Protein AF-A0A3D1DH9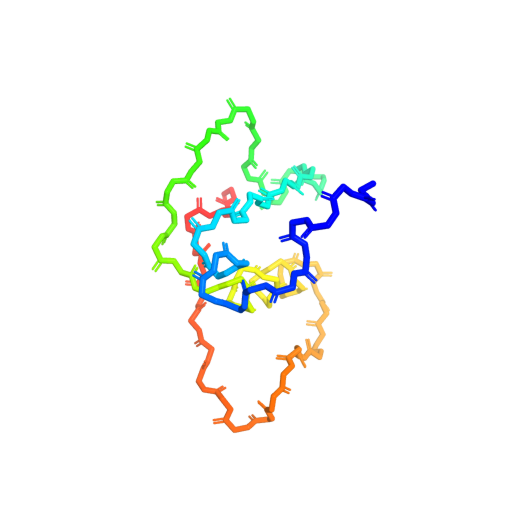2-F1 (afdb_monomer_lite)

Structure (mmCIF, N/CA/C/O backbone):
data_AF-A0A3D1DH92-F1
#
_entry.id   AF-A0A3D1DH92-F1
#
loop_
_atom_site.group_PDB
_atom_site.id
_atom_site.type_symbol
_atom_site.label_atom_id
_atom_site.label_alt_id
_atom_site.label_comp_id
_atom_site.label_asym_id
_atom_site.label_entity_id
_atom_site.label_seq_id
_atom_site.pdbx_PDB_ins_code
_atom_site.Cartn_x
_atom_site.Cartn_y
_atom_site.Cartn_z
_atom_site.occupancy
_atom_site.B_iso_or_equiv
_atom_site.auth_seq_id
_atom_site.auth_comp_id
_atom_site.auth_asym_id
_atom_site.auth_atom_id
_atom_site.pdbx_PDB_model_num
ATOM 1 N N . SER A 1 1 ? -6.984 19.662 -6.322 1.00 49.69 1 SER A N 1
ATOM 2 C CA . SER A 1 1 ? -5.530 19.896 -6.367 1.00 49.69 1 SER A CA 1
ATOM 3 C C . SER A 1 1 ? -5.191 20.588 -7.671 1.00 49.69 1 SER A C 1
ATOM 5 O O . SER A 1 1 ? -5.453 20.017 -8.719 1.00 49.69 1 SER A O 1
ATOM 7 N N . GLY A 1 2 ? -4.739 21.840 -7.608 1.00 50.28 2 GLY A N 1
ATOM 8 C CA . GLY A 1 2 ? -4.486 22.700 -8.775 1.00 50.28 2 GLY A CA 1
ATOM 9 C C . GLY A 1 2 ? -3.669 23.946 -8.417 1.00 50.28 2 GLY A C 1
ATOM 10 O O . GLY A 1 2 ? -3.790 24.972 -9.067 1.00 50.28 2 GLY A O 1
ATOM 11 N N . ASP A 1 3 ? -2.873 23.879 -7.350 1.00 64.06 3 ASP A N 1
ATOM 12 C CA . ASP A 1 3 ? -2.131 25.012 -6.783 1.00 64.06 3 ASP A CA 1
ATOM 13 C C . ASP A 1 3 ? -0.670 25.085 -7.266 1.00 64.06 3 ASP A C 1
ATOM 15 O O . ASP A 1 3 ? 0.171 25.713 -6.627 1.00 64.06 3 ASP A O 1
ATOM 19 N N . GLY A 1 4 ? -0.346 24.429 -8.385 1.00 49.12 4 GLY A N 1
ATOM 20 C CA . GLY A 1 4 ? 0.990 24.488 -8.987 1.00 49.12 4 GLY A CA 1
ATOM 21 C C . GLY A 1 4 ? 2.079 23.723 -8.227 1.00 49.12 4 GLY A C 1
ATOM 22 O O . GLY A 1 4 ? 3.241 23.794 -8.614 1.00 49.12 4 GLY A O 1
ATOM 23 N N . ARG A 1 5 ? 1.731 22.949 -7.188 1.00 52.62 5 ARG A N 1
ATOM 24 C CA . ARG A 1 5 ? 2.671 22.071 -6.463 1.00 52.62 5 ARG A CA 1
ATOM 25 C C . ARG A 1 5 ? 2.950 20.732 -7.171 1.00 52.62 5 ARG A C 1
ATOM 27 O O . ARG A 1 5 ? 3.749 19.954 -6.666 1.00 52.62 5 ARG A O 1
ATOM 34 N N . HIS A 1 6 ? 2.328 20.494 -8.331 1.00 53.62 6 HIS A N 1
ATOM 35 C CA . HIS A 1 6 ? 2.474 19.300 -9.182 1.00 53.62 6 HIS A CA 1
ATOM 36 C C . HIS A 1 6 ? 3.466 19.503 -10.352 1.00 53.62 6 HIS A C 1
ATOM 38 O O . HIS A 1 6 ? 3.125 19.260 -11.510 1.00 53.62 6 HIS A O 1
ATOM 44 N N . ASN A 1 7 ? 4.635 20.103 -10.115 1.00 51.25 7 ASN A N 1
ATOM 45 C CA . ASN A 1 7 ? 5.602 20.338 -11.202 1.00 51.25 7 ASN A CA 1
ATOM 46 C C . ASN A 1 7 ? 7.068 20.162 -10.775 1.00 51.25 7 ASN A C 1
ATOM 48 O O . ASN A 1 7 ? 7.978 20.591 -11.480 1.00 51.25 7 ASN A O 1
ATOM 52 N N . ASP A 1 8 ? 7.305 19.549 -9.611 1.00 59.06 8 ASP A N 1
ATOM 53 C CA . ASP A 1 8 ? 8.649 19.206 -9.142 1.00 59.06 8 ASP A CA 1
ATOM 54 C C . ASP A 1 8 ? 8.696 17.721 -8.729 1.00 59.06 8 ASP A C 1
ATOM 56 O O . ASP A 1 8 ? 8.246 17.370 -7.629 1.00 59.06 8 ASP A O 1
ATOM 60 N N . PRO A 1 9 ? 9.267 16.840 -9.574 1.00 55.91 9 PRO A N 1
ATOM 61 C CA . PRO A 1 9 ? 9.322 15.406 -9.309 1.00 55.91 9 PRO A CA 1
ATOM 62 C C . PRO A 1 9 ? 10.058 15.052 -8.008 1.00 55.91 9 PRO A C 1
ATOM 64 O O . PRO A 1 9 ? 9.768 14.021 -7.405 1.00 55.91 9 PRO A O 1
ATOM 67 N N . LYS A 1 10 ? 10.976 15.900 -7.514 1.00 52.06 10 LYS A N 1
ATOM 68 C CA . LYS A 1 10 ? 11.666 15.653 -6.235 1.00 52.06 10 LYS A CA 1
ATOM 69 C C . LYS A 1 10 ? 10.757 15.832 -5.021 1.00 52.06 10 LYS A C 1
ATOM 71 O O . LYS A 1 10 ? 11.009 15.201 -3.998 1.00 52.06 10 LYS A O 1
ATOM 76 N N . ARG A 1 11 ? 9.720 16.671 -5.110 1.00 50.47 11 ARG A N 1
ATOM 77 C CA . ARG A 1 11 ? 8.765 16.911 -4.013 1.00 50.47 11 ARG A CA 1
ATOM 78 C C . ARG A 1 11 ? 7.542 16.006 -4.084 1.00 50.47 11 ARG A C 1
ATOM 80 O O . ARG A 1 11 ? 7.021 15.627 -3.036 1.00 50.47 11 ARG A O 1
ATOM 87 N N . GLU A 1 1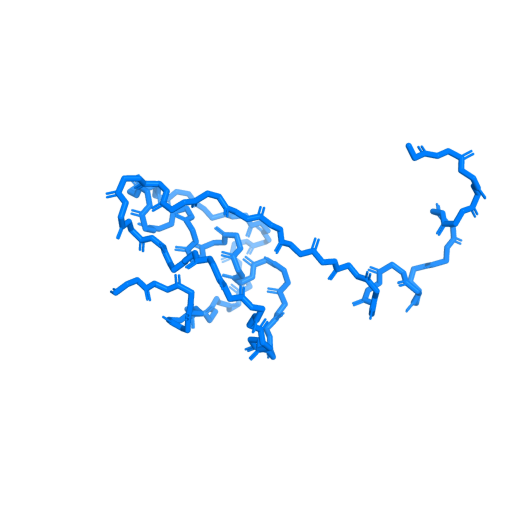2 ? 7.134 15.605 -5.286 1.00 51.97 12 GLU A N 1
ATOM 88 C CA . GLU A 1 12 ? 6.073 14.608 -5.474 1.00 51.97 12 GLU A CA 1
ATOM 89 C C . GLU A 1 12 ? 6.447 13.238 -4.893 1.00 51.97 12 GLU A C 1
ATOM 91 O O . GLU A 1 12 ? 5.579 12.508 -4.433 1.00 51.97 12 GLU A O 1
ATOM 96 N N . LEU A 1 13 ? 7.736 12.898 -4.832 1.00 53.88 13 LEU A N 1
ATOM 97 C CA . LEU A 1 13 ? 8.178 11.595 -4.329 1.00 53.88 13 LEU A CA 1
ATOM 98 C C . LEU A 1 13 ? 8.336 11.518 -2.800 1.00 53.88 13 LEU A C 1
ATOM 100 O O . LEU A 1 13 ? 8.360 10.416 -2.261 1.00 53.88 13 LEU A O 1
ATOM 104 N N . SER A 1 14 ? 8.430 12.648 -2.085 1.00 55.56 14 SER A N 1
ATOM 105 C CA . SER A 1 14 ? 8.704 12.664 -0.633 1.00 55.56 14 SER A CA 1
ATOM 106 C C . SER A 1 14 ? 7.567 13.217 0.236 1.00 55.56 14 SER A C 1
ATOM 108 O O . SER A 1 14 ? 7.710 13.256 1.455 1.00 55.56 14 SER A O 1
ATOM 110 N N . GLY A 1 15 ? 6.471 13.696 -0.366 1.00 63.72 15 GLY A N 1
ATOM 111 C CA . GLY A 1 15 ? 5.345 14.327 0.340 1.00 63.72 15 GLY A CA 1
ATOM 112 C C . GLY A 1 15 ? 3.986 13.650 0.141 1.00 63.72 15 GLY A C 1
ATOM 113 O O . GLY A 1 15 ? 2.973 14.193 0.579 1.00 63.72 15 GLY A O 1
ATOM 114 N N . VAL A 1 16 ? 3.934 12.504 -0.543 1.00 75.94 16 VAL A N 1
ATOM 115 C CA . VAL A 1 16 ? 2.674 11.811 -0.844 1.00 75.94 16 VAL A CA 1
ATOM 116 C C . VAL A 1 16 ? 2.250 10.938 0.331 1.00 75.94 16 VAL A C 1
ATOM 118 O O . VAL A 1 16 ? 2.995 10.080 0.800 1.00 75.94 16 VAL A O 1
ATOM 1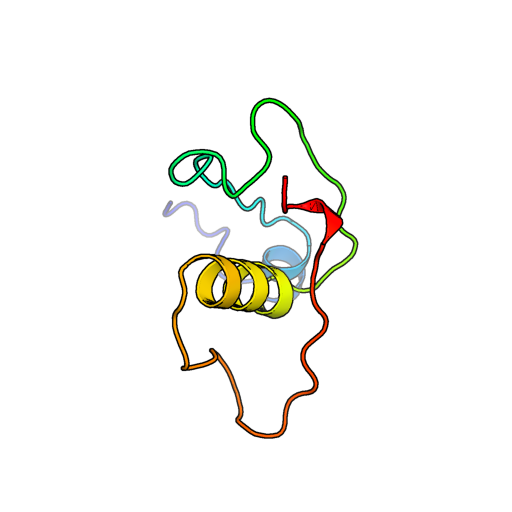21 N N . PHE A 1 17 ? 1.016 11.151 0.784 1.00 84.31 17 PHE A N 1
ATOM 122 C CA . PHE A 1 17 ? 0.347 10.313 1.769 1.00 84.31 17 PHE A CA 1
ATOM 123 C C . PHE A 1 17 ? -0.689 9.428 1.070 1.00 84.31 17 PHE A C 1
ATOM 125 O O . PHE A 1 17 ? -1.563 9.930 0.361 1.00 84.31 17 PHE A O 1
ATOM 132 N N . HIS A 1 18 ? -0.611 8.116 1.288 1.00 89.31 18 HIS A N 1
ATOM 133 C CA . HIS A 1 18 ? -1.590 7.158 0.779 1.00 89.31 18 HIS A CA 1
ATOM 134 C C . HIS A 1 18 ? -2.617 6.845 1.868 1.00 89.31 18 HIS A C 1
ATOM 136 O O . HIS A 1 18 ? -2.258 6.441 2.972 1.00 89.31 18 HIS A O 1
ATOM 142 N N . ALA A 1 19 ? -3.899 6.996 1.542 1.00 93.06 19 ALA A N 1
ATOM 143 C CA . ALA A 1 19 ? -5.005 6.638 2.420 1.00 93.06 19 ALA A CA 1
ATOM 144 C C . ALA A 1 19 ? -5.810 5.497 1.799 1.00 93.06 19 ALA A C 1
ATOM 146 O O . ALA A 1 19 ? -6.110 5.521 0.604 1.00 93.06 19 ALA A O 1
ATOM 147 N N . ILE A 1 20 ? -6.170 4.508 2.615 1.00 92.12 20 ILE A N 1
ATOM 148 C CA . ILE A 1 20 ? -6.937 3.337 2.187 1.00 92.12 20 ILE A CA 1
ATOM 149 C C . ILE A 1 20 ? -8.037 3.042 3.202 1.00 92.12 20 ILE A C 1
ATOM 151 O O . ILE A 1 20 ? -7.897 3.320 4.393 1.00 92.12 20 ILE A O 1
ATOM 155 N N . THR A 1 21 ? -9.144 2.473 2.733 1.00 93.12 21 THR A N 1
ATOM 156 C CA . THR A 1 21 ? -10.141 1.878 3.629 1.00 93.12 21 THR A CA 1
ATOM 157 C C . THR A 1 21 ? -9.695 0.470 4.028 1.00 93.12 21 THR A C 1
ATOM 159 O O . THR A 1 21 ? -8.841 -0.133 3.380 1.00 93.12 21 THR A O 1
ATOM 162 N N . GLY A 1 22 ? -10.306 -0.101 5.069 1.00 94.81 22 GLY A N 1
ATOM 163 C CA . GLY A 1 22 ? -9.937 -1.435 5.557 1.00 94.81 22 GLY A CA 1
ATOM 164 C C . GLY A 1 22 ? -10.282 -2.590 4.611 1.00 94.81 22 GLY A C 1
ATOM 165 O O . GLY A 1 22 ? -9.965 -3.729 4.934 1.00 94.81 22 GLY A O 1
ATOM 166 N N . ALA A 1 23 ? -10.954 -2.333 3.480 1.00 94.88 23 ALA A N 1
ATOM 167 C C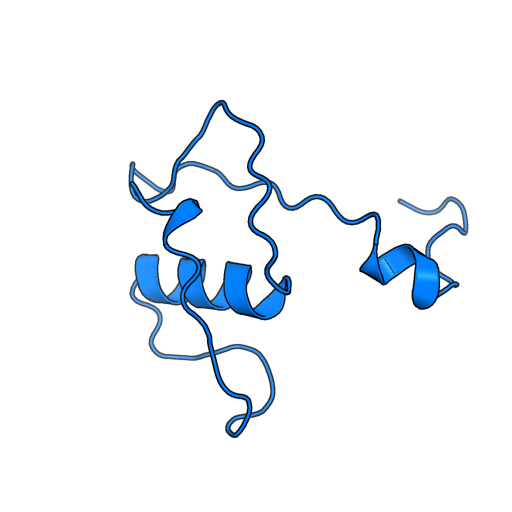A . ALA A 1 23 ? -11.345 -3.329 2.476 1.00 94.88 23 ALA A CA 1
ATOM 168 C C . ALA A 1 23 ? -11.942 -4.621 3.080 1.00 94.88 23 ALA A C 1
ATOM 170 O O . ALA A 1 23 ? -11.449 -5.725 2.837 1.00 94.88 23 ALA A O 1
ATOM 171 N N . ASN A 1 24 ? -13.007 -4.483 3.880 1.00 94.56 24 ASN A N 1
ATOM 172 C CA . ASN A 1 24 ? -13.629 -5.574 4.649 1.00 94.56 24 ASN A CA 1
ATOM 173 C C . ASN A 1 24 ? -12.656 -6.277 5.621 1.00 94.56 24 ASN A C 1
ATOM 175 O O . ASN A 1 24 ? -12.609 -7.501 5.700 1.00 94.56 24 ASN A O 1
ATOM 179 N N . GLY A 1 25 ? -11.838 -5.494 6.328 1.00 95.38 25 GLY A N 1
ATOM 180 C CA . GLY A 1 25 ? -10.913 -5.982 7.357 1.00 95.38 25 GLY A CA 1
ATOM 181 C C . GLY A 1 25 ? -9.578 -6.529 6.846 1.00 95.38 25 GLY A C 1
ATOM 182 O O . GLY A 1 25 ? -8.802 -7.029 7.651 1.00 95.38 25 GLY A O 1
ATOM 183 N N . ARG A 1 26 ? -9.284 -6.422 5.546 1.00 96.38 26 ARG A N 1
ATOM 184 C CA . ARG A 1 26 ? -8.024 -6.885 4.935 1.00 96.38 26 ARG A CA 1
ATOM 185 C C . ARG A 1 26 ? -6.827 -5.989 5.252 1.00 96.38 26 ARG A C 1
ATOM 187 O O . ARG A 1 26 ? -5.695 -6.469 5.278 1.00 96.38 26 ARG A O 1
ATOM 194 N N . PHE A 1 27 ? -7.070 -4.701 5.484 1.00 97.00 27 PHE A N 1
ATOM 195 C CA . PHE A 1 27 ? -6.022 -3.720 5.761 1.00 97.00 27 PHE A CA 1
ATOM 196 C C . PHE A 1 27 ? -6.252 -3.015 7.092 1.00 97.00 27 PHE A C 1
ATOM 198 O O . PHE A 1 27 ? -7.390 -2.865 7.554 1.00 97.00 27 PHE A O 1
ATOM 205 N N . LYS A 1 28 ? -5.155 -2.579 7.710 1.00 96.19 28 LYS A N 1
ATOM 206 C CA . LYS A 1 28 ? -5.185 -1.772 8.930 1.00 96.19 28 LYS A CA 1
ATOM 207 C C . LYS A 1 28 ? -5.797 -0.399 8.660 1.00 96.19 28 LYS A C 1
ATOM 209 O O . LYS A 1 28 ? -5.673 0.156 7.572 1.00 96.19 28 LYS A O 1
ATOM 214 N N . THR A 1 29 ? -6.466 0.143 9.670 1.00 95.50 29 THR A N 1
ATOM 215 C CA . THR A 1 29 ? -7.159 1.436 9.621 1.00 95.50 29 THR A CA 1
ATOM 216 C C . THR A 1 29 ? -7.090 2.107 10.984 1.00 95.50 29 THR A C 1
ATOM 218 O O . THR A 1 29 ? -7.096 1.409 11.994 1.00 95.50 29 THR A O 1
ATOM 221 N N . GLY A 1 30 ? -7.152 3.440 11.017 1.00 95.69 30 GLY A N 1
ATOM 222 C CA . GLY A 1 30 ? -7.178 4.212 12.267 1.00 95.69 30 GLY A CA 1
ATOM 223 C C . GLY A 1 30 ? -5.796 4.583 12.807 1.00 95.69 30 GLY A C 1
ATOM 224 O O . GLY A 1 30 ? -5.693 5.088 13.918 1.00 95.69 30 GLY A O 1
ATOM 225 N N . GLU A 1 31 ? -4.745 4.362 12.021 1.00 93.75 31 GLU A N 1
ATOM 226 C CA . GLU A 1 31 ? -3.360 4.670 12.372 1.00 93.75 31 GLU A CA 1
ATOM 227 C C . GLU A 1 31 ? -2.621 5.287 11.178 1.00 93.75 31 GLU A C 1
ATOM 229 O O . GLU A 1 31 ? -2.998 5.090 10.020 1.00 93.75 31 GLU A O 1
ATOM 234 N N . ILE A 1 32 ? -1.564 6.045 11.473 1.00 94.31 32 ILE A N 1
ATOM 235 C CA . ILE A 1 32 ? -0.601 6.527 10.480 1.00 94.31 32 ILE A CA 1
ATOM 236 C C . ILE A 1 32 ? 0.580 5.558 10.496 1.00 94.31 32 ILE A C 1
ATOM 238 O O . ILE A 1 32 ? 1.191 5.347 11.542 1.00 94.31 32 ILE A O 1
ATOM 242 N N . LEU A 1 33 ? 0.902 4.977 9.340 1.00 93.06 33 LEU A N 1
ATOM 243 C CA . LEU A 1 33 ? 1.969 3.988 9.197 1.00 93.06 33 LEU A CA 1
ATOM 244 C C . LEU A 1 33 ? 3.141 4.558 8.399 1.00 93.06 33 LEU A C 1
ATOM 246 O O . LEU A 1 33 ? 2.979 4.893 7.227 1.00 93.06 33 LEU A O 1
ATOM 250 N N . ASP A 1 34 ? 4.336 4.570 8.995 1.00 92.69 34 ASP A N 1
ATOM 251 C CA . ASP A 1 34 ? 5.581 4.678 8.232 1.00 92.69 34 ASP A CA 1
ATOM 252 C C . ASP A 1 34 ? 6.008 3.287 7.739 1.00 92.69 34 ASP A C 1
ATOM 254 O O . ASP A 1 34 ? 6.490 2.410 8.478 1.00 92.69 34 ASP A O 1
ATOM 258 N N . VAL A 1 35 ? 5.764 3.064 6.452 1.00 92.00 35 VAL A N 1
ATOM 259 C CA . VAL A 1 35 ? 6.005 1.777 5.807 1.00 92.00 35 VAL A CA 1
ATOM 260 C C . VAL A 1 35 ? 7.401 1.660 5.197 1.00 92.00 35 VAL A C 1
ATOM 262 O O . VAL A 1 35 ? 7.839 0.532 4.982 1.00 92.00 35 VAL A O 1
ATOM 265 N N . GLY A 1 36 ? 8.121 2.767 4.968 1.00 89.88 36 GLY A N 1
ATOM 266 C CA . GLY A 1 36 ? 9.451 2.753 4.339 1.00 89.88 36 GLY A CA 1
ATOM 267 C C . GLY A 1 36 ? 9.492 2.050 2.970 1.00 89.88 36 GLY A C 1
ATOM 268 O O . GLY A 1 36 ? 10.477 1.385 2.637 1.00 89.88 36 GLY A O 1
ATOM 269 N N . ALA A 1 37 ? 8.402 2.128 2.203 1.00 90.38 37 ALA A N 1
ATOM 270 C CA . ALA A 1 37 ? 8.223 1.428 0.933 1.00 90.38 37 ALA A CA 1
ATOM 271 C C . ALA A 1 37 ? 7.785 2.388 -0.176 1.00 90.38 37 ALA A C 1
ATOM 273 O O . ALA A 1 37 ? 7.139 3.400 0.085 1.00 90.38 37 ALA A O 1
ATOM 274 N N . GLU A 1 38 ? 8.121 2.050 -1.421 1.00 89.88 38 GLU A N 1
ATOM 275 C CA . GLU A 1 38 ? 7.646 2.800 -2.581 1.00 89.88 38 GLU A CA 1
ATOM 276 C C . GLU A 1 38 ? 6.133 2.621 -2.744 1.00 89.88 38 GLU A C 1
ATOM 278 O O . GLU A 1 38 ? 5.596 1.539 -2.493 1.00 89.88 38 GLU A O 1
ATOM 283 N N . GLY A 1 39 ? 5.440 3.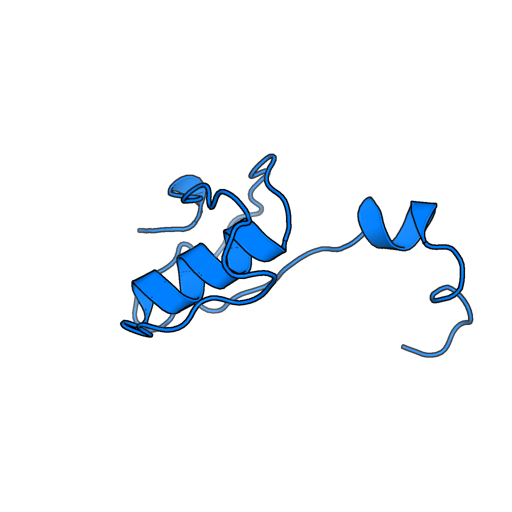648 -3.243 1.00 90.00 39 GLY A N 1
ATOM 284 C CA . GLY A 1 39 ? 3.991 3.583 -3.463 1.00 90.00 39 GLY A CA 1
ATOM 285 C C . GLY A 1 39 ? 3.568 2.394 -4.334 1.00 90.00 39 GLY A C 1
ATOM 286 O O . GLY A 1 39 ? 2.547 1.767 -4.066 1.00 90.00 39 GLY A O 1
ATOM 287 N N . LEU A 1 40 ? 4.382 2.002 -5.322 1.00 93.75 40 LEU A N 1
ATOM 288 C CA . LEU A 1 40 ? 4.093 0.841 -6.171 1.00 93.75 40 LEU A CA 1
ATOM 289 C C . LEU A 1 40 ? 4.058 -0.477 -5.377 1.00 93.75 40 LEU A C 1
ATOM 291 O O . LEU A 1 40 ? 3.223 -1.339 -5.649 1.00 93.75 40 LEU A O 1
ATOM 295 N N . ASP A 1 41 ? 4.932 -0.627 -4.378 1.00 94.88 41 ASP A N 1
ATOM 296 C CA . ASP A 1 41 ? 4.934 -1.784 -3.478 1.00 94.88 41 ASP A CA 1
ATOM 297 C C . ASP A 1 41 ? 3.678 -1.774 -2.590 1.00 94.88 41 ASP A C 1
ATOM 299 O O . ASP A 1 41 ? 3.051 -2.818 -2.394 1.00 94.88 41 ASP A O 1
ATOM 303 N N . VAL A 1 42 ? 3.248 -0.593 -2.123 1.00 94.81 42 VAL A N 1
ATOM 304 C CA . VAL A 1 42 ? 1.999 -0.412 -1.361 1.00 94.81 42 VAL A CA 1
ATOM 305 C C . VAL A 1 42 ? 0.784 -0.834 -2.195 1.00 94.81 42 VAL A C 1
ATOM 307 O O . VAL A 1 42 ? 0.017 -1.695 -1.763 1.00 94.81 42 VAL A O 1
ATOM 310 N N . TYR A 1 43 ? 0.634 -0.315 -3.417 1.00 95.62 43 TYR A N 1
ATOM 311 C CA . TYR A 1 43 ? -0.501 -0.652 -4.282 1.00 95.62 43 TYR A CA 1
ATOM 312 C C . TYR A 1 43 ? -0.498 -2.118 -4.713 1.00 95.62 43 TYR A C 1
ATOM 314 O O . TYR A 1 43 ? -1.533 -2.773 -4.628 1.00 95.62 43 TYR A O 1
ATOM 322 N N . ASN A 1 44 ? 0.649 -2.677 -5.103 1.00 96.38 44 ASN A N 1
ATOM 323 C CA . ASN A 1 44 ? 0.724 -4.095 -5.463 1.00 96.38 44 ASN A CA 1
ATOM 324 C C . ASN A 1 44 ? 0.445 -5.015 -4.262 1.00 96.38 44 ASN A C 1
ATOM 326 O O . ASN A 1 44 ? -0.158 -6.075 -4.421 1.00 96.38 44 ASN A O 1
ATOM 330 N N . THR A 1 45 ? 0.805 -4.598 -3.044 1.00 96.56 45 THR A N 1
ATOM 331 C CA . THR A 1 45 ? 0.425 -5.304 -1.808 1.00 96.56 45 THR A CA 1
ATOM 332 C C . THR A 1 45 ? -1.091 -5.288 -1.601 1.00 96.56 45 THR A C 1
ATOM 334 O O . THR A 1 45 ? -1.657 -6.314 -1.204 1.00 96.56 45 THR A O 1
ATOM 337 N N . MET A 1 46 ? -1.750 -4.161 -1.898 1.00 96.69 46 MET A N 1
ATOM 338 C CA . MET A 1 46 ? -3.207 -4.034 -1.830 1.00 96.69 46 MET A CA 1
ATOM 339 C C . MET A 1 46 ? -3.914 -4.874 -2.895 1.00 96.69 46 MET A C 1
ATOM 341 O O . MET A 1 46 ? -4.838 -5.609 -2.564 1.00 96.69 46 MET A O 1
ATOM 345 N N . LEU A 1 47 ? -3.471 -4.800 -4.152 1.00 95.94 47 LEU A N 1
ATOM 346 C CA . LEU A 1 47 ? -4.016 -5.584 -5.265 1.00 95.94 47 LEU A CA 1
ATOM 347 C C . LEU A 1 47 ? -3.956 -7.083 -4.961 1.00 95.94 47 LEU A C 1
ATOM 349 O O . LEU A 1 47 ? -4.979 -7.762 -5.028 1.00 95.94 47 LEU A O 1
ATOM 353 N N . ALA A 1 48 ? -2.800 -7.565 -4.496 1.00 95.50 48 ALA A N 1
ATOM 354 C CA . ALA A 1 48 ? -2.642 -8.950 -4.065 1.00 95.50 48 ALA A CA 1
ATOM 355 C C . ALA A 1 48 ? -3.591 -9.310 -2.906 1.00 95.50 48 ALA A C 1
ATOM 357 O O . ALA A 1 48 ? -4.226 -10.361 -2.929 1.00 95.50 48 ALA A O 1
ATOM 358 N N . GLY A 1 49 ? -3.752 -8.424 -1.914 1.00 95.00 49 GLY A N 1
ATOM 359 C CA . GLY A 1 49 ? -4.703 -8.624 -0.811 1.00 95.00 49 GLY A CA 1
ATOM 360 C C . GLY A 1 49 ? -6.173 -8.646 -1.254 1.00 95.00 49 GLY A C 1
ATOM 361 O O . GLY A 1 49 ? -7.014 -9.248 -0.588 1.00 95.00 49 GLY A O 1
ATOM 362 N N . MET A 1 50 ? -6.484 -8.022 -2.391 1.00 95.69 50 MET A N 1
ATOM 363 C CA . MET A 1 50 ? -7.803 -8.041 -3.028 1.00 95.69 50 MET A CA 1
ATOM 364 C C . MET A 1 50 ? -7.973 -9.185 -4.041 1.00 95.69 50 MET A C 1
ATOM 366 O O . MET A 1 50 ? -9.032 -9.287 -4.65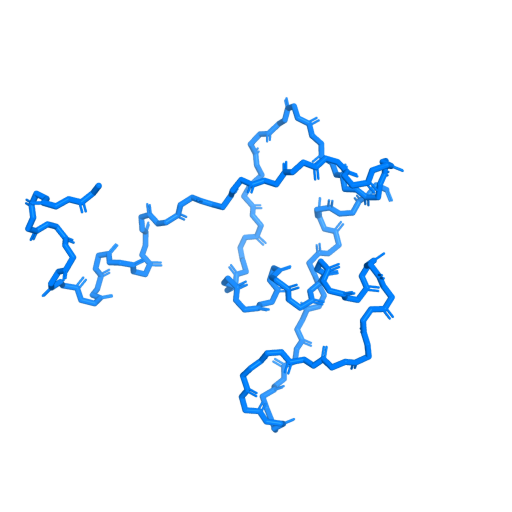3 1.00 95.69 50 MET A O 1
ATOM 370 N N . GLY A 1 51 ? -6.973 -10.060 -4.200 1.00 95.25 51 GLY A N 1
ATOM 371 C CA . GLY A 1 51 ? -7.029 -11.203 -5.115 1.00 95.25 51 GLY A CA 1
ATOM 372 C C . GLY A 1 51 ? -6.817 -10.847 -6.589 1.00 95.25 51 GLY A C 1
ATOM 373 O O . GLY A 1 51 ? -7.168 -11.638 -7.460 1.00 95.25 51 GLY A O 1
ATOM 374 N N . VAL A 1 52 ? -6.259 -9.672 -6.883 1.00 96.88 52 VAL A N 1
ATOM 375 C CA . VAL A 1 52 ? -5.894 -9.280 -8.249 1.00 96.88 52 VAL A CA 1
ATOM 376 C C . VAL A 1 52 ? -4.588 -9.974 -8.635 1.00 96.88 52 VAL A C 1
ATOM 378 O O . VAL A 1 52 ? -3.604 -9.898 -7.899 1.00 96.88 52 VAL A O 1
ATOM 381 N N . ALA A 1 53 ? -4.591 -10.660 -9.780 1.00 92.50 53 ALA A N 1
ATOM 382 C CA . ALA A 1 53 ? -3.424 -11.384 -10.289 1.00 92.50 53 ALA A CA 1
ATOM 383 C C . ALA A 1 53 ? -2.388 -10.456 -10.948 1.00 92.50 53 ALA A C 1
ATOM 385 O O . ALA A 1 53 ? -1.186 -10.718 -10.882 1.00 92.50 53 ALA A O 1
ATOM 386 N N . ASP A 1 54 ? -2.856 -9.368 -11.560 1.00 93.38 54 ASP A N 1
ATOM 387 C CA . ASP A 1 54 ? -2.004 -8.399 -12.240 1.00 93.38 54 ASP A CA 1
ATOM 388 C C . ASP A 1 54 ? -1.237 -7.505 -11.262 1.00 93.38 54 ASP A C 1
ATOM 390 O O . ASP A 1 54 ? -1.648 -7.261 -10.123 1.00 93.38 54 ASP A O 1
ATOM 394 N N . ARG A 1 55 ? -0.108 -6.976 -11.738 1.00 92.94 55 ARG A N 1
ATOM 395 C CA . ARG A 1 55 ? 0.749 -6.051 -10.992 1.00 92.94 55 ARG A CA 1
ATOM 396 C C . ARG A 1 55 ? 0.939 -4.763 -11.776 1.00 92.94 55 ARG A C 1
ATOM 398 O O . ARG A 1 55 ? 1.070 -4.772 -12.995 1.00 92.94 55 ARG A O 1
ATOM 405 N N . MET A 1 56 ? 0.981 -3.651 -11.056 1.00 93.38 56 MET A N 1
ATOM 406 C CA . MET A 1 56 ? 1.323 -2.345 -11.601 1.00 93.38 56 MET A CA 1
ATOM 407 C C . MET A 1 56 ? 2.833 -2.226 -11.823 1.00 93.38 56 MET A C 1
ATOM 409 O O . MET A 1 56 ? 3.625 -2.701 -11.003 1.00 93.38 56 MET A O 1
ATOM 413 N N . GLY A 1 57 ? 3.207 -1.495 -12.875 1.00 92.88 57 GLY A N 1
ATOM 414 C CA . GLY A 1 57 ? 4.590 -1.184 -13.242 1.00 92.88 57 GLY A CA 1
ATOM 415 C C . GLY A 1 57 ? 5.229 -2.197 -14.200 1.00 92.88 57 GLY A C 1
ATOM 416 O O . GLY A 1 57 ? 4.546 -3.089 -14.697 1.00 92.88 57 GLY A O 1
ATOM 417 N N . PRO A 1 58 ? 6.534 -2.045 -14.495 1.00 93.25 58 PRO A N 1
ATOM 418 C CA . PRO A 1 58 ? 7.258 -2.944 -15.393 1.00 93.25 58 PRO A CA 1
ATOM 419 C C . PRO A 1 58 ? 7.271 -4.390 -14.882 1.00 93.25 58 PRO A C 1
ATOM 421 O O . PRO A 1 58 ? 7.500 -4.625 -13.695 1.00 93.25 58 PRO A O 1
ATOM 424 N N . GLU A 1 59 ? 7.102 -5.361 -15.782 1.00 88.38 59 GLU A N 1
ATOM 425 C CA . GLU A 1 59 ? 6.999 -6.792 -15.438 1.00 88.38 59 GLU A CA 1
ATOM 426 C C . GLU A 1 59 ? 8.224 -7.340 -14.689 1.00 88.38 59 GLU A C 1
ATOM 428 O O . GLU A 1 59 ? 8.104 -8.227 -13.843 1.00 88.38 59 GLU A O 1
ATOM 433 N N . ASN A 1 60 ? 9.406 -6.792 -14.976 1.00 90.19 60 ASN A N 1
ATOM 434 C CA . ASN A 1 60 ? 10.687 -7.201 -14.403 1.00 90.19 60 ASN A CA 1
ATOM 435 C C . ASN A 1 60 ? 11.078 -6.426 -13.131 1.00 90.19 60 ASN A C 1
ATOM 437 O O . ASN A 1 60 ? 12.167 -6.650 -12.597 1.00 90.19 60 ASN A O 1
ATOM 441 N N . ARG A 1 61 ? 10.231 -5.516 -12.629 1.00 90.19 61 ARG A N 1
ATOM 442 C CA . ARG A 1 61 ? 10.517 -4.800 -11.381 1.00 90.19 61 ARG A CA 1
ATOM 443 C C . ARG A 1 61 ? 10.353 -5.757 -10.189 1.00 90.19 61 ARG A C 1
ATOM 445 O O . ARG A 1 61 ? 9.292 -6.370 -10.045 1.00 90.19 61 ARG A O 1
ATOM 452 N N . PRO A 1 62 ? 11.340 -5.856 -9.281 1.00 88.38 62 PRO A N 1
ATOM 453 C CA . PRO A 1 62 ? 11.165 -6.605 -8.044 1.00 88.38 62 PRO A CA 1
ATOM 454 C C . PRO A 1 62 ? 10.044 -5.977 -7.206 1.00 88.38 62 PRO A C 1
ATOM 456 O O . PRO A 1 62 ? 9.970 -4.760 -7.047 1.00 88.38 62 PRO A O 1
ATOM 459 N N . MET A 1 63 ? 9.158 -6.814 -6.675 1.00 88.00 63 MET A N 1
ATOM 460 C CA . MET A 1 63 ? 8.070 -6.392 -5.795 1.00 88.00 63 MET A CA 1
ATOM 461 C C . MET A 1 63 ? 8.415 -6.778 -4.364 1.00 88.00 63 MET A C 1
ATOM 463 O O . MET A 1 63 ? 8.848 -7.903 -4.111 1.00 88.00 63 MET A O 1
ATOM 467 N N . ARG A 1 64 ? 8.212 -5.847 -3.430 1.00 93.38 64 ARG A N 1
ATOM 468 C CA . ARG A 1 64 ? 8.317 -6.121 -1.995 1.00 93.38 64 ARG A CA 1
ATOM 469 C C . ARG A 1 64 ? 6.935 -6.020 -1.372 1.00 93.38 64 ARG A C 1
ATOM 471 O O . ARG A 1 64 ? 6.285 -4.984 -1.478 1.00 93.38 64 ARG A O 1
ATOM 478 N N . ALA A 1 65 ? 6.489 -7.088 -0.722 1.00 95.19 65 ALA A N 1
ATOM 479 C CA . ALA A 1 65 ? 5.249 -7.045 0.037 1.00 95.19 65 ALA A CA 1
ATOM 480 C C . ALA A 1 65 ? 5.398 -6.092 1.232 1.00 95.19 65 ALA A C 1
ATOM 482 O O . ALA A 1 65 ? 6.392 -6.133 1.958 1.00 95.19 65 ALA A O 1
ATOM 483 N N . VAL A 1 66 ? 4.398 -5.240 1.443 1.00 96.75 66 VAL A N 1
ATOM 484 C CA . VAL A 1 66 ? 4.356 -4.280 2.551 1.00 96.75 66 VAL A CA 1
ATOM 485 C C . VAL A 1 66 ? 3.415 -4.808 3.630 1.00 96.75 66 VAL A C 1
ATOM 487 O O . VAL A 1 66 ? 2.344 -4.260 3.866 1.00 96.75 66 VAL A O 1
ATOM 490 N N . ASP A 1 67 ? 3.793 -5.893 4.308 1.00 95.75 67 ASP A N 1
ATOM 491 C CA . ASP A 1 67 ? 2.912 -6.572 5.278 1.00 95.75 67 ASP A CA 1
ATOM 492 C C . ASP A 1 67 ? 2.479 -5.685 6.450 1.00 95.75 67 ASP A C 1
ATOM 494 O O . ASP A 1 67 ? 1.439 -5.920 7.060 1.00 95.75 67 ASP A O 1
ATOM 498 N N . LYS A 1 68 ? 3.209 -4.592 6.708 1.00 96.12 68 LYS A N 1
ATOM 499 C CA . LYS A 1 68 ? 2.826 -3.570 7.688 1.00 96.12 68 LYS A CA 1
ATOM 500 C C . LYS A 1 68 ? 1.393 -3.048 7.501 1.00 96.12 68 LYS A C 1
ATOM 502 O O . LYS A 1 68 ? 0.797 -2.688 8.513 1.00 96.12 68 LYS A O 1
ATOM 507 N N . ILE A 1 69 ? 0.851 -3.020 6.274 1.00 96.06 69 ILE A N 1
ATOM 508 C CA . ILE A 1 69 ? -0.509 -2.513 5.984 1.00 96.06 69 ILE A CA 1
ATOM 509 C C . ILE A 1 69 ? -1.608 -3.583 6.081 1.00 96.06 69 ILE A C 1
ATOM 511 O O . ILE A 1 69 ? -2.790 -3.237 6.094 1.00 96.06 69 ILE A O 1
ATOM 515 N N . ARG A 1 70 ? -1.249 -4.872 6.117 1.00 95.06 70 ARG A N 1
ATOM 516 C CA . ARG A 1 70 ? -2.200 -5.993 6.200 1.00 95.06 70 ARG A CA 1
ATOM 517 C C . ARG A 1 70 ? -2.626 -6.223 7.651 1.00 95.06 70 ARG A C 1
ATOM 519 O O . ARG A 1 70 ? -1.857 -5.916 8.561 1.00 95.06 70 ARG A O 1
ATOM 526 N N . ARG A 1 71 ? -3.855 -6.703 7.855 1.00 90.69 71 ARG A N 1
ATOM 527 C CA . ARG A 1 71 ? -4.335 -7.139 9.177 1.00 90.69 71 ARG A CA 1
ATOM 528 C C . ARG A 1 71 ? -3.768 -8.490 9.588 1.00 90.69 71 ARG A C 1
ATOM 530 O O . ARG A 1 71 ? -3.511 -9.313 8.685 1.00 90.69 71 ARG A O 1
#

Radius of gyration: 13.72 Å; chains: 1; bounding box: 25×36×28 Å

Secondary structure (DSSP, 8-state):
--SS-SS-HHHHTTS-------TTTTB--SS-----S-HHHHHHHHHHHTT----SS-TTS-----GGGB-

Foldseek 3Di:
DPPPPPPDPVCVQPPDDDDDDCLVVFWDDDDGDDQVDGVQLVVQLVCVSVVNPDGPDDPPDDHDRSCVGGD

Sequence (71 aa):
SGDGRHNDPKRELSGVFHAITGANGRFKTGEILDVGAEGLDVYNTMLAGMGVADRMGPENRPMRAVDKIRR

pLDDT: mean 84.97, std 16.37, range [49.12, 97.0]